Protein AF-A0A2M8D1V4-F1 (afdb_monomer_lite)

Radius of gyration: 16.86 Å; chains: 1; bounding box: 41×35×46 Å

Secondary structure (DSSP, 8-state):
---SHHHHHHHHHHHHHHHHHHHHS-HHHHHHHHHHHHHHHHHHHHHHHHHTTSS--HHHHHHHHHHHHHHHHHHHHHS-TTS-HHHHHHHHHHHHHHHHHHHHHHTT-HHHHHHHHHHHHHHHHHHHHHH--S---

Structure (mmCIF, N/CA/C/O backbone):
data_AF-A0A2M8D1V4-F1
#
_entry.id   AF-A0A2M8D1V4-F1
#
loop_
_atom_site.group_PDB
_atom_site.id
_atom_site.type_symbol
_atom_site.label_atom_id
_atom_site.label_alt_id
_atom_site.l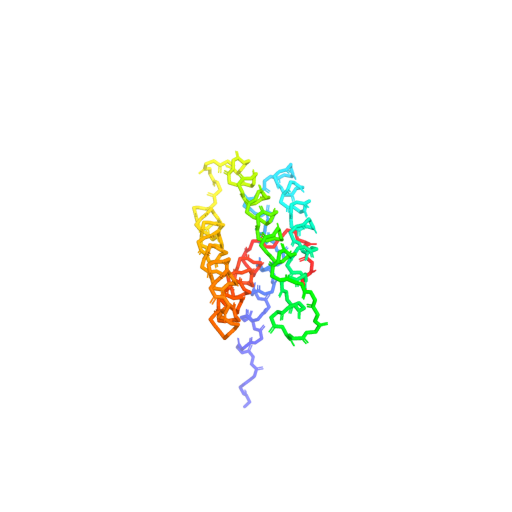abel_comp_id
_atom_site.label_asym_id
_atom_site.label_entity_id
_atom_site.label_seq_id
_atom_site.pdbx_PDB_ins_code
_atom_site.Cartn_x
_atom_site.Cartn_y
_atom_site.Cartn_z
_atom_site.occupancy
_atom_site.B_iso_or_equiv
_atom_site.auth_seq_id
_atom_site.auth_comp_id
_atom_site.auth_asym_id
_atom_site.auth_atom_id
_atom_site.pdbx_PDB_model_num
ATOM 1 N N . MET A 1 1 ? -23.985 -26.198 -29.174 1.00 36.22 1 MET A N 1
ATOM 2 C CA . MET A 1 1 ? -22.751 -26.366 -28.372 1.00 36.22 1 MET A CA 1
ATOM 3 C C . MET A 1 1 ? -21.841 -25.161 -28.605 1.00 36.22 1 MET A C 1
ATOM 5 O O . MET A 1 1 ? -21.180 -25.113 -29.630 1.00 36.22 1 MET A O 1
ATOM 9 N N . SER A 1 2 ? -21.846 -24.164 -27.714 1.00 43.44 2 SER A N 1
ATOM 10 C CA . SER A 1 2 ? -21.006 -22.956 -27.824 1.00 43.44 2 SER A CA 1
ATOM 11 C C . SER A 1 2 ? -20.117 -22.849 -26.585 1.00 43.44 2 SER A C 1
ATOM 13 O O . SER A 1 2 ? -20.486 -22.237 -25.590 1.00 43.44 2 SER A O 1
ATOM 15 N N . VAL A 1 3 ? -18.977 -23.545 -26.610 1.00 45.75 3 VAL A N 1
ATOM 16 C CA . VAL A 1 3 ? -17.980 -23.552 -25.524 1.00 45.75 3 VAL A CA 1
ATOM 17 C C . VAL A 1 3 ? -16.585 -23.598 -26.148 1.00 45.75 3 VAL A C 1
ATOM 19 O O . VAL A 1 3 ? -15.892 -24.601 -26.043 1.00 45.75 3 VAL A O 1
ATOM 22 N N . LYS A 1 4 ? -16.180 -22.566 -26.899 1.00 45.19 4 LYS A N 1
ATOM 23 C CA . LYS A 1 4 ? -14.783 -22.466 -27.385 1.00 45.19 4 LYS A CA 1
ATOM 24 C C . LYS A 1 4 ? -14.185 -21.057 -27.333 1.00 45.19 4 LYS A C 1
ATOM 26 O O . LYS A 1 4 ? -12.970 -20.934 -27.233 1.00 45.19 4 LYS A O 1
ATOM 31 N N . THR A 1 5 ? -14.994 -19.998 -27.293 1.00 48.03 5 THR A N 1
ATOM 32 C CA . THR A 1 5 ? -14.475 -18.618 -27.350 1.00 48.03 5 THR A CA 1
ATOM 33 C C . THR A 1 5 ? -13.947 -18.100 -26.005 1.00 48.03 5 THR A C 1
ATOM 35 O O . THR A 1 5 ? -12.964 -17.366 -25.975 1.00 48.03 5 THR A O 1
ATOM 38 N N . VAL A 1 6 ? -14.521 -18.542 -24.878 1.00 46.25 6 VAL A N 1
ATOM 39 C CA . VAL A 1 6 ? -14.075 -18.135 -23.525 1.00 46.25 6 VAL A CA 1
ATOM 40 C C . VAL A 1 6 ? -12.689 -18.707 -23.187 1.00 46.25 6 VAL A C 1
ATOM 42 O O . VAL A 1 6 ? -11.901 -18.079 -22.481 1.00 46.25 6 VAL A O 1
ATOM 45 N N . SER A 1 7 ? -12.350 -19.869 -23.754 1.00 49.88 7 SER A N 1
ATOM 46 C CA . SER A 1 7 ? -11.088 -20.561 -23.474 1.00 49.88 7 SER A CA 1
ATOM 47 C C . SER A 1 7 ? -9.872 -19.866 -24.090 1.00 49.88 7 SER A C 1
ATOM 49 O O . SER A 1 7 ? -8.800 -19.895 -23.492 1.00 49.88 7 SER A O 1
ATOM 51 N N . LEU A 1 8 ? -10.024 -19.215 -25.251 1.00 42.06 8 LEU A N 1
ATOM 52 C CA . LEU A 1 8 ? -8.900 -18.568 -25.932 1.00 42.06 8 LEU A CA 1
ATOM 53 C C . LEU A 1 8 ? -8.507 -17.248 -25.255 1.00 42.06 8 LEU A C 1
ATOM 55 O O . LEU A 1 8 ? -7.320 -17.007 -25.079 1.00 42.06 8 LEU A O 1
ATOM 59 N N . PHE A 1 9 ? -9.489 -16.452 -24.807 1.00 48.59 9 PHE A N 1
ATOM 60 C CA . PHE A 1 9 ? -9.255 -15.216 -24.045 1.00 48.59 9 PHE A CA 1
ATOM 61 C C . PHE A 1 9 ? -8.573 -15.515 -22.703 1.00 48.59 9 PHE A C 1
ATOM 63 O O . PHE A 1 9 ? -7.583 -14.888 -22.355 1.00 48.59 9 PHE A O 1
ATOM 70 N N . LEU A 1 10 ? -9.027 -16.524 -21.955 1.00 42.72 10 LEU A N 1
ATOM 71 C CA . LEU A 1 10 ? -8.377 -16.877 -20.688 1.00 42.72 10 LEU A CA 1
ATOM 72 C C . LEU A 1 10 ? -6.932 -17.362 -20.885 1.00 42.72 10 LEU A C 1
ATOM 74 O O . LEU A 1 10 ? -6.074 -17.015 -20.077 1.00 42.72 10 LEU A O 1
ATOM 78 N N . LEU A 1 11 ? -6.644 -18.095 -21.969 1.00 43.47 11 LEU A N 1
ATOM 79 C CA . LEU A 1 11 ? -5.297 -18.581 -22.288 1.00 43.47 11 LEU A CA 1
ATOM 80 C C . LEU A 1 11 ? -4.338 -17.457 -22.708 1.00 43.47 11 LEU A C 1
ATOM 82 O O . LEU A 1 11 ? -3.236 -17.389 -22.167 1.00 43.47 11 LEU A O 1
ATOM 86 N N . T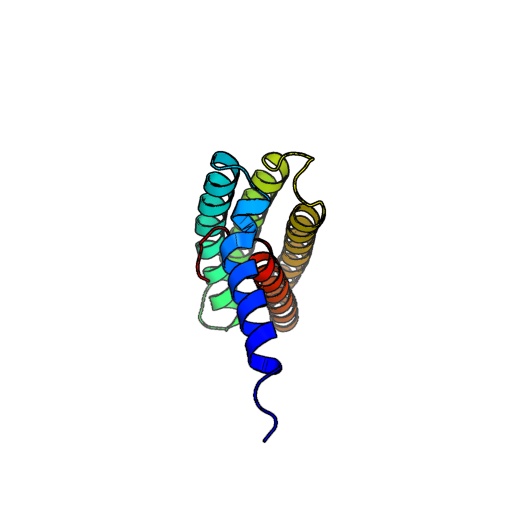HR A 1 12 ? -4.730 -16.538 -23.598 1.00 46.91 12 THR A N 1
ATOM 87 C CA . THR A 1 12 ? -3.874 -15.381 -23.932 1.00 46.91 12 THR A CA 1
ATOM 88 C C . THR A 1 12 ? -3.665 -14.463 -22.732 1.00 46.91 12 THR A C 1
ATOM 90 O O . THR A 1 12 ? -2.547 -14.002 -22.513 1.00 46.91 12 THR A O 1
ATOM 93 N N . PHE A 1 13 ? -4.682 -14.249 -21.893 1.00 46.88 13 PHE A N 1
ATOM 94 C CA . PHE A 1 13 ? -4.550 -13.407 -20.700 1.00 46.88 13 PHE A CA 1
ATOM 95 C C . PHE A 1 13 ? -3.663 -14.041 -19.615 1.00 46.88 13 PHE A C 1
ATOM 97 O O . PHE A 1 13 ? -2.873 -13.331 -18.990 1.00 46.88 13 PHE A O 1
ATOM 104 N N . PHE A 1 14 ? -3.708 -15.367 -19.429 1.00 44.22 14 PHE A N 1
ATOM 105 C CA . PHE A 1 14 ? -2.791 -16.070 -18.520 1.00 44.22 14 PHE A CA 1
ATOM 106 C C . PHE A 1 14 ? -1.329 -15.969 -18.980 1.00 44.22 14 PHE A C 1
ATOM 108 O O . PHE A 1 14 ? -0.433 -15.733 -18.167 1.00 44.22 14 PHE A O 1
ATOM 115 N N . VAL A 1 15 ? -1.081 -16.095 -20.289 1.00 43.75 15 VAL A N 1
ATOM 116 C CA . VAL A 1 15 ? 0.273 -16.001 -20.861 1.00 43.75 15 VAL A CA 1
ATOM 117 C C . VAL A 1 15 ? 0.833 -14.576 -20.734 1.00 43.75 15 VAL A C 1
ATOM 119 O O . VAL A 1 15 ? 2.006 -14.406 -20.393 1.00 43.75 15 VAL A O 1
ATOM 122 N N . VAL A 1 16 ? -0.005 -13.544 -20.901 1.00 45.31 16 VAL A N 1
ATOM 123 C CA . VAL A 1 16 ? 0.391 -12.134 -20.716 1.00 45.31 16 VAL A CA 1
ATOM 124 C C . VAL A 1 16 ? 0.694 -11.814 -19.244 1.00 45.31 16 VAL A C 1
ATOM 126 O O . VAL A 1 16 ? 1.677 -11.128 -18.969 1.00 45.31 16 VAL A O 1
ATOM 129 N N . GLY A 1 17 ? -0.059 -12.363 -18.284 1.00 40.53 17 GLY A N 1
ATOM 130 C CA . GLY A 1 17 ? 0.206 -12.174 -16.848 1.00 40.53 17 GLY A CA 1
ATOM 131 C C . GLY A 1 17 ? 1.494 -12.850 -16.347 1.00 40.53 17 GLY A C 1
ATOM 132 O O . GLY A 1 17 ? 2.156 -12.339 -15.442 1.00 40.53 17 GLY A O 1
ATOM 133 N N . CYS A 1 18 ? 1.901 -13.971 -16.955 1.00 44.84 18 CYS A N 1
ATOM 134 C CA . CYS A 1 18 ? 3.159 -14.660 -16.627 1.00 44.84 18 CYS A CA 1
ATOM 135 C C . CYS A 1 18 ? 4.407 -13.993 -17.235 1.00 44.84 18 CYS A C 1
ATOM 137 O O . CYS A 1 18 ? 5.499 -14.109 -16.673 1.00 44.84 18 CYS A O 1
ATOM 139 N N . LEU A 1 19 ? 4.261 -13.294 -18.365 1.00 48.53 19 LEU A N 1
ATOM 140 C CA . LEU A 1 19 ? 5.352 -12.586 -19.047 1.00 48.53 19 LEU A CA 1
ATOM 141 C C . LEU A 1 19 ? 5.413 -11.088 -18.707 1.00 48.53 19 LEU A C 1
ATOM 143 O O . LEU A 1 19 ? 6.464 -10.480 -18.906 1.00 48.53 19 LEU A O 1
ATOM 147 N N . GLY A 1 20 ? 4.338 -10.518 -18.150 1.00 55.00 20 GLY A N 1
ATOM 148 C CA . GLY A 1 20 ? 4.127 -9.083 -17.945 1.00 55.00 20 GLY A CA 1
ATOM 149 C C . GLY A 1 20 ? 5.347 -8.345 -17.404 1.00 55.00 20 GLY A C 1
ATOM 150 O O . GLY A 1 20 ? 5.964 -7.572 -18.129 1.00 55.00 20 GLY A O 1
ATOM 151 N N . GLY A 1 21 ? 5.788 -8.637 -16.178 1.00 59.03 21 GLY A N 1
ATOM 152 C CA . GLY A 1 21 ? 6.928 -7.933 -15.578 1.00 59.03 21 GLY A CA 1
ATOM 153 C C . GLY A 1 21 ? 8.270 -8.134 -16.302 1.00 59.03 21 GLY A C 1
ATOM 154 O O . GLY A 1 21 ? 9.167 -7.309 -16.157 1.00 59.03 21 GLY A O 1
ATOM 155 N N . ARG A 1 22 ? 8.436 -9.201 -17.102 1.00 58.69 22 ARG A N 1
ATOM 156 C CA . ARG A 1 22 ? 9.670 -9.447 -17.876 1.00 58.69 22 ARG A CA 1
ATOM 157 C C . ARG A 1 22 ? 9.791 -8.564 -19.116 1.00 58.69 22 ARG A C 1
ATOM 159 O O . ARG A 1 22 ? 10.910 -8.381 -19.580 1.00 58.69 22 ARG A O 1
ATOM 166 N N . MET A 1 23 ? 8.673 -8.063 -19.641 1.00 63.34 23 MET A N 1
ATOM 167 C CA . MET A 1 23 ? 8.654 -7.196 -20.824 1.00 63.34 23 MET A CA 1
ATOM 168 C C . MET A 1 23 ? 8.927 -5.730 -20.480 1.00 63.34 23 MET A C 1
ATOM 170 O O . MET A 1 23 ? 9.452 -5.004 -21.315 1.00 63.34 23 MET A O 1
ATOM 174 N N . TYR A 1 24 ? 8.577 -5.302 -19.263 1.00 70.12 24 TYR A N 1
ATOM 175 C CA . TYR A 1 24 ? 8.680 -3.897 -18.856 1.00 70.12 24 TYR A CA 1
ATOM 176 C C . TYR A 1 24 ? 9.974 -3.560 -18.117 1.00 70.12 24 TYR A C 1
ATOM 178 O O . TYR A 1 24 ? 10.381 -2.407 -18.128 1.00 70.12 24 TYR A O 1
ATOM 186 N N . PHE A 1 25 ? 10.618 -4.540 -17.479 1.00 78.12 25 PHE A N 1
ATOM 187 C CA . PHE A 1 25 ? 11.734 -4.287 -16.570 1.00 78.12 25 PHE A CA 1
ATOM 188 C C . PHE A 1 25 ? 12.952 -5.154 -16.906 1.00 78.12 25 PHE A C 1
ATOM 190 O O . PHE A 1 25 ? 12.849 -6.372 -17.115 1.00 78.12 25 PHE A O 1
ATOM 197 N N . ASP A 1 26 ? 14.135 -4.540 -16.889 1.00 81.00 26 ASP A N 1
ATOM 198 C CA . ASP A 1 26 ? 15.404 -5.260 -17.000 1.00 81.00 26 ASP A CA 1
ATOM 199 C C . ASP A 1 26 ? 15.626 -6.229 -15.815 1.00 81.00 26 ASP A C 1
ATOM 201 O O . ASP A 1 26 ? 14.826 -6.333 -14.882 1.00 81.00 26 ASP A O 1
ATOM 205 N N . LYS A 1 27 ? 16.669 -7.067 -15.884 1.00 80.75 27 LYS A N 1
ATOM 206 C CA . LYS A 1 27 ? 16.935 -8.061 -14.824 1.00 80.75 27 LYS A CA 1
ATOM 207 C C . LYS A 1 27 ? 17.205 -7.405 -13.450 1.00 80.75 27 LYS A C 1
ATOM 209 O O . LYS A 1 27 ? 16.581 -7.873 -12.496 1.00 80.75 27 LYS A O 1
ATOM 214 N N . PRO A 1 28 ? 18.065 -6.370 -13.329 1.00 85.06 28 PRO A N 1
ATOM 215 C CA . PRO A 1 28 ? 18.287 -5.666 -12.061 1.00 85.06 28 PRO A CA 1
ATOM 216 C C . PRO A 1 28 ? 17.006 -5.084 -11.455 1.00 85.06 28 PRO A C 1
ATOM 218 O O . PRO A 1 28 ? 16.671 -5.391 -10.315 1.00 85.06 28 PRO A O 1
ATOM 221 N N . THR A 1 29 ? 16.224 -4.348 -12.244 1.00 83.56 29 THR A N 1
ATOM 222 C CA . THR A 1 29 ? 14.983 -3.706 -11.793 1.00 83.56 29 THR A CA 1
ATOM 223 C C . THR A 1 29 ? 13.968 -4.738 -11.306 1.00 83.56 29 THR A C 1
ATOM 225 O O . THR A 1 29 ? 13.317 -4.551 -10.281 1.00 83.56 29 THR A O 1
ATOM 228 N N . ARG A 1 30 ? 13.850 -5.887 -11.988 1.00 83.38 30 ARG A N 1
ATOM 229 C CA . ARG A 1 30 ? 12.983 -6.986 -11.523 1.00 83.38 30 ARG A CA 1
ATOM 230 C C . ARG A 1 30 ? 13.414 -7.559 -10.181 1.00 83.38 30 ARG A C 1
ATOM 232 O O . ARG A 1 30 ? 12.552 -7.967 -9.404 1.00 83.38 30 ARG A O 1
ATOM 239 N N . TYR A 1 31 ? 14.720 -7.647 -9.939 1.00 84.31 31 TYR A N 1
ATOM 240 C CA . TYR A 1 31 ? 15.255 -8.126 -8.671 1.00 84.31 31 TYR A CA 1
ATOM 241 C C . TYR A 1 31 ? 14.920 -7.152 -7.536 1.00 84.31 31 TYR A C 1
ATOM 243 O O . TYR A 1 31 ? 14.367 -7.585 -6.525 1.00 84.31 31 TYR A O 1
ATOM 251 N N . ASP A 1 32 ? 15.136 -5.854 -7.752 1.00 88.44 32 ASP A N 1
ATOM 252 C CA . ASP A 1 32 ? 14.788 -4.798 -6.796 1.00 88.44 32 ASP A CA 1
ATOM 253 C C . ASP A 1 32 ? 13.284 -4.796 -6.479 1.00 88.44 32 ASP A C 1
ATOM 255 O O . ASP A 1 32 ? 12.900 -4.866 -5.310 1.00 88.44 32 ASP A O 1
ATOM 259 N N . ILE A 1 33 ? 12.420 -4.850 -7.506 1.00 87.31 33 ILE A N 1
ATOM 260 C CA . ILE A 1 33 ? 10.963 -4.974 -7.321 1.00 87.31 33 ILE A CA 1
ATOM 261 C C . ILE A 1 33 ? 10.631 -6.216 -6.491 1.00 87.31 33 ILE A C 1
ATOM 263 O O . ILE A 1 33 ? 9.854 -6.135 -5.541 1.00 87.31 33 ILE A O 1
ATOM 267 N N . LYS A 1 34 ? 11.213 -7.376 -6.817 1.00 86.31 34 LYS A N 1
ATOM 268 C CA . LYS A 1 34 ? 10.939 -8.621 -6.089 1.00 86.31 34 LYS A CA 1
ATOM 269 C C . LYS A 1 34 ? 11.310 -8.502 -4.608 1.00 86.31 34 LYS A C 1
ATOM 271 O O . LYS A 1 34 ? 10.528 -8.936 -3.763 1.00 86.31 34 LYS A O 1
ATOM 276 N N . LEU A 1 35 ? 12.474 -7.936 -4.290 1.00 89.38 35 LEU A N 1
ATOM 277 C CA . LEU A 1 35 ? 12.914 -7.754 -2.907 1.00 89.38 35 LEU A CA 1
ATOM 278 C C . LEU A 1 35 ? 12.009 -6.787 -2.140 1.00 89.38 35 LEU A C 1
ATOM 280 O O . LEU A 1 35 ? 11.572 -7.119 -1.038 1.00 89.38 35 LEU A O 1
ATOM 284 N N . SER A 1 36 ? 11.675 -5.637 -2.725 1.00 91.44 36 SER A N 1
ATOM 285 C CA . SER A 1 36 ? 10.770 -4.674 -2.092 1.00 91.44 36 SER A CA 1
ATOM 286 C C . SER A 1 36 ? 9.377 -5.256 -1.872 1.00 91.44 36 SER A C 1
ATOM 288 O O . SER A 1 36 ? 8.826 -5.115 -0.784 1.00 91.44 36 SER A O 1
ATOM 290 N N . MET A 1 37 ? 8.835 -6.017 -2.830 1.00 89.31 37 MET A N 1
ATOM 291 C CA . MET A 1 37 ? 7.551 -6.709 -2.654 1.00 89.31 37 MET A CA 1
ATOM 292 C C . MET A 1 37 ? 7.566 -7.709 -1.494 1.00 89.31 37 MET A C 1
ATOM 294 O O . MET A 1 37 ? 6.590 -7.797 -0.750 1.00 89.31 37 MET A O 1
ATOM 298 N N . LEU A 1 38 ? 8.663 -8.450 -1.300 1.00 88.25 38 LEU A N 1
ATOM 299 C CA . LEU A 1 38 ? 8.793 -9.373 -0.166 1.00 88.25 38 LEU A CA 1
ATOM 300 C C . LEU A 1 38 ? 8.791 -8.633 1.177 1.00 88.25 38 LEU A C 1
ATOM 302 O O . LEU A 1 38 ? 8.136 -9.080 2.118 1.00 88.25 38 LEU A O 1
ATOM 306 N N . LYS A 1 39 ? 9.477 -7.489 1.261 1.00 92.06 39 LYS A N 1
ATOM 307 C CA . LYS A 1 39 ? 9.481 -6.657 2.471 1.00 92.06 39 LYS A CA 1
ATOM 308 C C . LYS A 1 39 ? 8.109 -6.041 2.740 1.00 92.06 39 LYS A C 1
ATOM 310 O O . LYS A 1 39 ? 7.617 -6.120 3.863 1.00 92.06 39 LYS A O 1
ATOM 315 N N . MET A 1 40 ? 7.456 -5.500 1.709 1.00 93.62 40 MET A N 1
ATOM 316 C CA . MET A 1 40 ? 6.101 -4.953 1.820 1.00 93.62 40 MET A CA 1
ATOM 317 C C . MET A 1 40 ? 5.087 -6.011 2.263 1.00 93.62 40 MET A C 1
ATOM 319 O O . MET A 1 40 ? 4.209 -5.700 3.063 1.00 93.62 40 MET A O 1
ATOM 323 N N . LYS A 1 41 ? 5.210 -7.263 1.793 1.00 91.19 41 LYS A N 1
ATOM 324 C CA . LYS A 1 41 ? 4.281 -8.352 2.135 1.00 91.19 41 LYS A CA 1
ATOM 325 C C . LYS A 1 41 ? 4.156 -8.558 3.646 1.00 91.19 41 LYS A C 1
ATOM 327 O O . LYS A 1 41 ? 3.039 -8.645 4.147 1.00 91.19 41 LYS A O 1
ATOM 332 N N . LYS A 1 42 ? 5.279 -8.564 4.372 1.00 91.25 42 LYS A N 1
ATOM 333 C CA . LYS A 1 42 ? 5.285 -8.703 5.838 1.00 91.25 42 LYS A CA 1
ATOM 334 C C . LYS A 1 42 ? 4.441 -7.614 6.514 1.00 91.25 42 LYS A C 1
ATOM 336 O O . LYS A 1 42 ? 3.643 -7.900 7.399 1.00 91.25 42 LYS A O 1
ATOM 341 N N . HIS A 1 43 ? 4.604 -6.366 6.086 1.00 96.31 43 HIS A N 1
ATOM 342 C CA . HIS A 1 43 ? 3.873 -5.226 6.643 1.00 96.31 43 HIS A CA 1
ATOM 343 C C . HIS A 1 43 ? 2.403 -5.217 6.215 1.00 96.31 43 HIS A C 1
ATOM 345 O O . HIS A 1 43 ? 1.519 -4.946 7.023 1.00 96.31 43 HIS A O 1
ATOM 351 N N . TYR A 1 44 ? 2.120 -5.611 4.976 1.00 95.56 44 TYR A N 1
ATOM 352 C CA . TYR A 1 44 ? 0.758 -5.789 4.486 1.00 95.56 44 TYR A CA 1
ATOM 353 C C . TYR A 1 44 ? -0.020 -6.820 5.317 1.00 95.56 44 TYR A C 1
ATOM 355 O O . TYR A 1 44 ? -1.190 -6.606 5.630 1.00 95.56 44 TYR A O 1
ATOM 363 N N . GLU A 1 45 ? 0.622 -7.924 5.708 1.00 94.88 45 GLU A N 1
ATOM 364 C CA . GLU A 1 45 ? 0.015 -8.952 6.558 1.00 94.88 45 GLU A CA 1
ATOM 365 C C . GLU A 1 45 ? -0.352 -8.411 7.946 1.00 94.88 45 GLU A C 1
ATOM 367 O O . GLU A 1 45 ? -1.439 -8.717 8.432 1.00 94.88 45 GLU A O 1
ATOM 372 N N . ILE A 1 46 ? 0.477 -7.549 8.548 1.00 95.25 46 ILE A N 1
ATOM 373 C CA . ILE A 1 46 ? 0.168 -6.886 9.830 1.00 95.25 46 ILE A CA 1
ATOM 374 C C . ILE A 1 46 ? -1.095 -6.028 9.701 1.00 95.25 46 ILE A C 1
ATOM 376 O O . ILE A 1 46 ? -2.039 -6.197 10.477 1.00 95.25 46 ILE A O 1
ATOM 380 N N . ILE A 1 47 ? -1.152 -5.168 8.678 1.00 96.69 47 ILE A N 1
ATOM 381 C CA . ILE A 1 47 ? -2.328 -4.330 8.403 1.00 96.69 47 ILE A CA 1
ATOM 382 C C . ILE A 1 47 ? -3.563 -5.218 8.185 1.00 96.69 47 ILE A C 1
ATOM 384 O O . ILE A 1 47 ? -4.635 -4.956 8.730 1.00 96.69 47 ILE A O 1
ATOM 388 N N . GLN A 1 48 ? -3.412 -6.317 7.440 1.00 96.12 48 GLN A N 1
ATOM 389 C CA . GLN A 1 48 ? -4.499 -7.251 7.166 1.00 96.12 48 GLN A CA 1
ATOM 390 C C . GLN A 1 48 ? -5.056 -7.905 8.439 1.00 96.12 48 GLN A C 1
ATOM 392 O O . GLN A 1 48 ? -6.275 -8.053 8.549 1.00 96.12 48 GLN A O 1
ATOM 397 N N . GLN A 1 49 ? -4.201 -8.341 9.371 1.00 95.56 49 GLN A N 1
ATOM 398 C CA . GLN A 1 49 ? -4.659 -8.954 10.623 1.00 95.56 49 GLN A CA 1
ATOM 399 C C . GLN A 1 49 ? -5.465 -7.956 11.456 1.00 95.56 49 GLN A C 1
ATOM 401 O O . GLN A 1 49 ? -6.558 -8.299 11.915 1.00 95.56 49 GLN A O 1
ATOM 406 N N . TRP A 1 50 ? -4.987 -6.714 11.561 1.00 95.38 50 TRP A N 1
ATOM 407 C CA . TRP A 1 50 ? -5.678 -5.661 12.302 1.00 95.38 50 TRP A CA 1
ATOM 408 C C . TRP A 1 50 ? -7.037 -5.319 11.681 1.00 95.38 50 TRP A C 1
ATOM 410 O O . TRP A 1 50 ? -8.057 -5.359 12.367 1.00 95.38 50 TRP A O 1
ATOM 420 N N . VAL A 1 51 ? -7.097 -5.120 10.358 1.00 94.38 51 VAL A N 1
ATOM 421 C CA . VAL A 1 51 ? -8.353 -4.838 9.634 1.00 94.38 51 VAL A CA 1
ATOM 422 C C . VAL A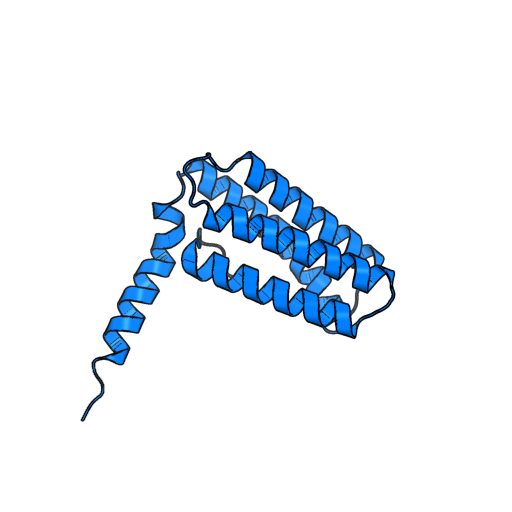 1 51 ? -9.368 -5.986 9.751 1.00 94.38 51 VAL A C 1
ATOM 424 O O . VAL A 1 51 ? -10.579 -5.760 9.720 1.00 94.38 51 VAL A O 1
ATOM 427 N N . LYS A 1 52 ? -8.898 -7.231 9.889 1.00 93.81 52 LYS A N 1
ATOM 428 C CA . LYS A 1 52 ? -9.747 -8.415 10.108 1.00 93.81 52 LYS A CA 1
ATOM 429 C C . LYS A 1 52 ? -10.152 -8.615 11.575 1.00 93.81 52 LYS A C 1
ATOM 431 O O . LYS A 1 52 ? -10.837 -9.595 11.858 1.00 93.81 52 LYS A O 1
ATOM 436 N N . GLY A 1 53 ? -9.723 -7.747 12.493 1.00 92.06 53 GLY A N 1
ATOM 437 C CA . GLY A 1 53 ? -9.970 -7.892 13.930 1.00 92.06 53 GLY A CA 1
ATOM 438 C C . GLY A 1 53 ? -9.251 -9.090 14.560 1.00 92.06 53 GLY A C 1
ATOM 439 O O . GLY A 1 53 ? -9.687 -9.591 15.590 1.00 92.06 53 GLY A O 1
ATOM 440 N N . LYS A 1 54 ? -8.176 -9.584 13.933 1.00 91.56 54 LYS A N 1
ATOM 441 C CA . LYS A 1 54 ? -7.426 -10.776 14.367 1.00 91.56 54 LYS A CA 1
ATOM 442 C C . LYS A 1 54 ? -6.225 -10.458 15.267 1.00 91.56 54 LYS A C 1
ATOM 444 O O . LYS A 1 54 ? -5.475 -11.367 15.612 1.00 91.56 54 LYS A O 1
ATOM 449 N N . GLY A 1 55 ? -6.043 -9.192 15.641 1.00 87.81 55 GLY A N 1
ATOM 450 C CA . GLY A 1 55 ? -4.969 -8.718 16.518 1.00 87.81 55 GLY A CA 1
ATOM 451 C C . GLY A 1 55 ? -4.106 -7.623 15.885 1.00 87.81 55 GLY A C 1
ATOM 452 O O . GLY A 1 55 ? -4.311 -7.247 14.733 1.00 87.81 55 GLY A O 1
ATOM 453 N N . GLY A 1 56 ? -3.137 -7.124 16.656 1.00 90.12 56 GLY A N 1
ATOM 454 C CA . GLY A 1 56 ? -2.292 -5.977 16.305 1.00 90.12 56 GLY A CA 1
ATOM 455 C C . GLY A 1 56 ? -2.727 -4.688 17.007 1.00 90.12 56 GLY A C 1
ATOM 456 O O . GLY A 1 56 ? -3.810 -4.626 17.588 1.00 90.12 56 GLY A O 1
ATOM 457 N N . THR A 1 57 ? -1.880 -3.662 16.952 1.00 94.19 57 THR A N 1
ATOM 458 C CA . THR A 1 57 ? -2.161 -2.339 17.527 1.00 94.19 57 THR A CA 1
ATOM 459 C C . THR A 1 57 ? -2.182 -1.272 16.429 1.00 94.19 57 THR A C 1
ATOM 461 O O . THR A 1 57 ? -1.566 -1.483 15.378 1.00 94.19 57 THR A O 1
ATOM 464 N N . PRO A 1 58 ? -2.870 -0.134 16.636 1.00 94.88 58 PRO A N 1
ATOM 465 C CA . PRO A 1 58 ? -2.810 1.000 15.716 1.00 94.88 58 PRO A CA 1
ATOM 466 C C . PRO A 1 58 ? -1.371 1.421 15.379 1.00 94.88 58 PRO A C 1
ATOM 468 O O . PRO A 1 58 ? -1.071 1.667 14.217 1.00 94.88 58 PRO A O 1
ATOM 471 N N . GLU A 1 59 ? -0.459 1.405 16.353 1.00 96.56 59 GLU A N 1
ATOM 472 C CA . GLU A 1 59 ? 0.953 1.780 16.180 1.00 96.56 59 GLU A CA 1
ATOM 473 C C . GLU A 1 59 ? 1.701 0.802 15.264 1.00 96.56 59 GLU A C 1
ATOM 475 O O . GLU A 1 59 ? 2.488 1.206 14.412 1.00 96.56 59 GLU A O 1
ATOM 480 N N . ALA A 1 60 ? 1.426 -0.500 15.389 1.00 96.38 60 ALA A N 1
ATOM 481 C CA . ALA A 1 60 ? 2.005 -1.502 14.496 1.00 96.38 60 ALA A CA 1
ATOM 482 C C . ALA A 1 60 ? 1.489 -1.352 13.053 1.00 96.38 60 ALA A C 1
ATOM 484 O O . ALA A 1 60 ? 2.201 -1.666 12.092 1.00 96.38 60 ALA A O 1
ATOM 485 N N . VAL A 1 61 ? 0.248 -0.880 12.890 1.00 96.69 61 VAL A N 1
ATOM 486 C CA . VAL A 1 61 ? -0.345 -0.588 11.581 1.00 96.69 61 VAL A CA 1
ATOM 487 C C . VAL A 1 61 ? 0.275 0.663 10.972 1.00 96.69 61 VAL A C 1
ATOM 489 O O . VAL A 1 61 ? 0.673 0.602 9.810 1.00 96.69 61 VAL A O 1
ATOM 492 N N . THR A 1 62 ? 0.415 1.755 11.728 1.00 97.25 62 THR A N 1
ATOM 493 C CA . THR A 1 62 ? 1.051 2.984 11.228 1.00 97.25 62 THR A CA 1
ATOM 494 C C . THR A 1 62 ? 2.519 2.747 10.869 1.00 97.25 62 THR A C 1
ATOM 496 O O . THR A 1 62 ? 2.923 3.091 9.761 1.00 97.25 62 THR A O 1
ATOM 499 N N . GLU A 1 63 ? 3.293 2.033 11.701 1.00 97.81 63 GLU A N 1
ATOM 500 C CA . GLU A 1 63 ? 4.666 1.642 11.339 1.00 97.81 63 GLU A CA 1
ATOM 501 C C . GLU A 1 63 ? 4.680 0.807 10.048 1.00 97.81 63 GLU A C 1
ATOM 503 O O . GLU A 1 63 ? 5.495 1.031 9.150 1.00 97.81 63 GLU A O 1
ATOM 508 N N . SER A 1 64 ? 3.757 -0.150 9.917 1.00 97.88 64 SER A N 1
ATOM 509 C CA . SER A 1 64 ? 3.665 -0.989 8.720 1.00 97.88 64 SER A CA 1
ATOM 510 C C . SER A 1 64 ? 3.326 -0.187 7.465 1.00 97.88 64 SER A C 1
ATOM 512 O O . SER A 1 64 ? 3.896 -0.461 6.409 1.00 97.88 64 SER A O 1
ATOM 514 N N . VAL A 1 65 ? 2.463 0.827 7.570 1.00 97.69 65 VAL A N 1
ATOM 515 C CA . VAL A 1 65 ? 2.193 1.771 6.478 1.00 97.69 65 VAL A CA 1
ATOM 516 C C . VAL A 1 65 ? 3.476 2.491 6.060 1.00 97.69 65 VAL A C 1
ATOM 518 O O . VAL A 1 65 ? 3.849 2.412 4.888 1.00 97.69 65 VAL A O 1
ATOM 521 N N . THR A 1 66 ? 4.204 3.094 7.004 1.00 97.81 66 THR A N 1
ATOM 522 C CA . THR A 1 66 ? 5.456 3.818 6.723 1.00 97.81 66 THR A CA 1
ATOM 523 C C . THR A 1 66 ? 6.496 2.929 6.035 1.00 97.81 66 THR A C 1
ATOM 525 O O . THR A 1 66 ? 7.193 3.356 5.111 1.00 97.81 66 THR A O 1
ATOM 528 N N . ARG A 1 67 ? 6.598 1.657 6.439 1.00 97.69 67 ARG A N 1
ATOM 529 C CA . ARG A 1 67 ? 7.526 0.692 5.828 1.00 97.69 67 ARG A CA 1
ATOM 530 C C . ARG A 1 67 ? 7.141 0.349 4.390 1.00 97.69 67 ARG A C 1
ATOM 532 O O . ARG A 1 67 ? 8.024 0.244 3.542 1.00 97.69 67 ARG A O 1
ATOM 539 N N . ILE A 1 68 ? 5.846 0.209 4.095 1.00 96.25 68 ILE A N 1
ATOM 540 C CA . ILE A 1 68 ? 5.373 -0.003 2.718 1.00 96.25 68 ILE A CA 1
ATOM 541 C C . ILE A 1 68 ? 5.631 1.244 1.868 1.00 96.25 68 ILE A C 1
ATOM 543 O O . ILE A 1 68 ? 6.103 1.115 0.740 1.00 96.25 68 ILE A O 1
ATOM 547 N N . GLN A 1 69 ? 5.385 2.441 2.406 1.00 96.75 69 GLN A N 1
ATOM 548 C CA . GLN A 1 69 ? 5.677 3.698 1.714 1.00 96.75 69 GLN A CA 1
ATOM 549 C C . GLN A 1 69 ? 7.168 3.836 1.394 1.00 96.75 69 GLN A C 1
ATOM 551 O O . GLN A 1 69 ? 7.504 4.090 0.243 1.00 96.75 69 GLN A O 1
ATOM 556 N N . THR A 1 70 ? 8.050 3.531 2.352 1.00 96.81 70 THR A N 1
ATOM 557 C CA . THR A 1 70 ? 9.512 3.561 2.160 1.00 96.81 70 THR A CA 1
ATOM 558 C C . THR A 1 70 ? 9.959 2.657 1.010 1.00 96.81 70 THR A C 1
ATOM 560 O O . THR A 1 70 ? 10.757 3.050 0.160 1.00 96.81 70 THR A O 1
ATOM 563 N N . GLU A 1 71 ? 9.441 1.428 0.955 1.00 94.88 71 GLU A N 1
ATOM 564 C CA . GLU A 1 71 ? 9.761 0.510 -0.140 1.00 94.88 71 GLU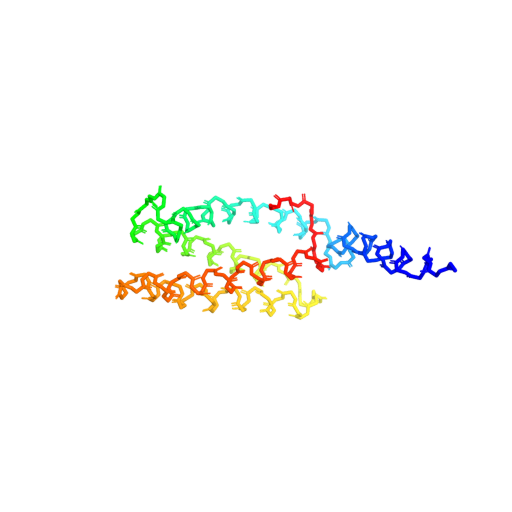 A CA 1
ATOM 565 C C . GLU A 1 71 ? 9.131 0.972 -1.467 1.00 94.88 71 GLU A C 1
ATOM 567 O O . GLU A 1 71 ? 9.689 0.718 -2.531 1.00 94.88 71 GLU A O 1
ATOM 572 N N . SER A 1 72 ? 7.997 1.677 -1.432 1.00 93.19 72 SER A N 1
ATOM 573 C CA . SER A 1 72 ? 7.361 2.247 -2.625 1.00 93.19 72 SER A CA 1
ATOM 574 C C . SER A 1 72 ? 8.178 3.409 -3.182 1.00 93.19 72 SER A C 1
ATOM 576 O O . SER A 1 72 ? 8.409 3.460 -4.389 1.00 93.19 72 SER A O 1
ATOM 578 N N . ASP A 1 73 ? 8.688 4.284 -2.315 1.00 94.38 73 ASP A N 1
ATOM 579 C CA . ASP A 1 73 ? 9.588 5.381 -2.679 1.00 94.38 73 ASP A CA 1
ATOM 580 C C . ASP A 1 73 ? 10.897 4.858 -3.260 1.00 94.38 73 ASP A C 1
ATOM 582 O O . ASP A 1 73 ? 11.370 5.344 -4.288 1.00 94.38 73 ASP A O 1
ATOM 586 N N . PHE A 1 74 ? 11.469 3.819 -2.645 1.00 93.00 74 PHE A N 1
ATOM 587 C CA . PHE A 1 74 ? 12.638 3.139 -3.195 1.00 93.00 74 PHE A CA 1
ATOM 588 C C . PHE A 1 74 ? 12.385 2.675 -4.635 1.00 93.00 74 PHE A C 1
ATOM 590 O O . PHE A 1 74 ? 13.211 2.931 -5.513 1.00 93.00 74 PHE A O 1
ATOM 597 N N . LEU A 1 75 ? 11.234 2.048 -4.904 1.00 89.62 75 LEU A N 1
ATOM 598 C CA . LEU A 1 75 ? 10.882 1.622 -6.256 1.00 89.62 75 LEU A CA 1
ATOM 599 C C . LEU A 1 75 ? 10.667 2.811 -7.192 1.00 89.62 75 LEU A C 1
ATOM 601 O O . LEU A 1 75 ? 11.254 2.820 -8.269 1.00 89.62 75 LEU A O 1
ATOM 605 N N . LEU A 1 76 ? 9.909 3.835 -6.795 1.00 88.81 76 LEU A N 1
ATOM 606 C CA . LEU A 1 76 ? 9.707 5.045 -7.602 1.00 88.81 76 LEU A CA 1
ATOM 607 C C . LEU A 1 76 ? 11.032 5.696 -8.026 1.00 88.81 76 LEU A C 1
ATOM 609 O O . LEU A 1 76 ? 11.156 6.116 -9.173 1.00 88.81 76 LEU A O 1
ATOM 613 N N . ASN A 1 77 ? 12.035 5.697 -7.146 1.00 87.38 77 ASN A N 1
ATOM 614 C CA . ASN A 1 77 ? 13.366 6.242 -7.427 1.00 87.38 77 ASN A CA 1
ATOM 615 C C . ASN A 1 77 ? 14.246 5.327 -8.295 1.00 87.38 77 ASN A C 1
ATOM 617 O O . ASN A 1 77 ? 15.174 5.799 -8.951 1.00 87.38 77 ASN A O 1
ATOM 621 N N . LYS A 1 78 ? 14.002 4.012 -8.280 1.00 82.38 78 LYS A N 1
ATOM 622 C CA . LYS A 1 78 ? 14.784 3.017 -9.033 1.00 82.38 78 LYS A CA 1
ATOM 623 C C . LYS A 1 78 ? 14.263 2.766 -10.439 1.00 82.38 78 LYS A C 1
ATOM 625 O O . LYS A 1 78 ? 15.030 2.350 -11.305 1.00 82.38 78 LYS A O 1
ATOM 630 N N . LEU A 1 79 ? 12.970 2.966 -10.664 1.00 74.94 79 LEU A N 1
ATOM 631 C CA . LEU A 1 79 ? 12.342 2.696 -11.948 1.00 74.94 79 LEU A CA 1
ATOM 632 C C . LEU A 1 79 ? 12.875 3.677 -13.007 1.00 74.94 79 LEU A C 1
ATOM 634 O O . LEU A 1 79 ? 12.680 4.882 -1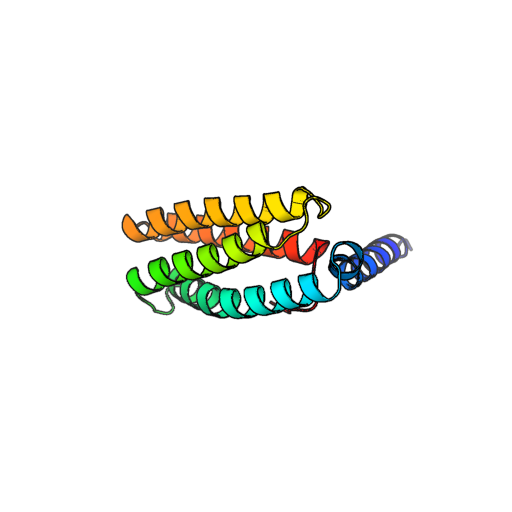2.853 1.00 74.94 79 LEU A O 1
ATOM 638 N N . PRO A 1 80 ? 13.498 3.209 -14.106 1.00 66.75 80 PRO A N 1
ATOM 639 C CA . PRO A 1 80 ? 13.840 4.088 -15.217 1.00 66.75 80 PRO A CA 1
ATOM 640 C C . PRO A 1 80 ? 12.615 4.850 -15.734 1.00 66.75 80 PRO A C 1
ATOM 642 O O . PRO A 1 80 ? 11.498 4.331 -15.741 1.00 66.75 80 PRO A O 1
ATOM 645 N N . SER A 1 81 ? 12.839 6.061 -16.248 1.00 60.19 81 SER A N 1
ATOM 646 C CA . SER A 1 81 ? 11.800 6.924 -16.835 1.00 60.19 81 SER A CA 1
ATOM 647 C C . SER A 1 81 ? 11.038 6.283 -18.003 1.00 60.19 81 SER A C 1
ATOM 649 O O . SER A 1 81 ? 9.949 6.728 -18.338 1.00 60.19 81 SER A O 1
ATOM 651 N N . ARG A 1 82 ? 11.596 5.226 -18.612 1.00 54.53 82 ARG A N 1
ATOM 652 C CA . ARG A 1 82 ? 10.970 4.432 -19.685 1.00 54.53 82 ARG A CA 1
ATOM 653 C C . ARG A 1 82 ? 10.067 3.296 -19.197 1.00 54.53 82 ARG A C 1
ATOM 655 O O . ARG A 1 82 ? 9.475 2.605 -20.024 1.00 54.53 82 ARG A O 1
ATOM 662 N N . ASN A 1 83 ? 9.977 3.066 -17.890 1.00 60.53 83 ASN A N 1
ATOM 663 C CA . ASN A 1 83 ? 9.006 2.122 -17.351 1.00 60.53 83 ASN A CA 1
ATOM 664 C C . ASN A 1 83 ? 7.592 2.643 -17.594 1.00 60.53 83 ASN A C 1
ATOM 666 O O . ASN A 1 83 ? 7.405 3.857 -17.639 1.00 60.53 83 ASN A O 1
ATOM 670 N N . PRO A 1 84 ? 6.593 1.758 -17.757 1.00 64.69 84 PRO A N 1
ATOM 671 C CA . PRO A 1 84 ? 5.253 2.203 -18.096 1.00 64.69 84 PRO A CA 1
ATOM 672 C C . PRO A 1 84 ? 4.790 3.186 -17.024 1.00 64.69 84 PRO A C 1
ATOM 674 O O . PRO A 1 84 ? 4.767 2.824 -15.849 1.00 64.69 84 PRO A O 1
ATOM 677 N N . GLU A 1 85 ? 4.441 4.408 -17.430 1.00 69.44 85 GLU A N 1
ATOM 678 C CA . GLU A 1 85 ? 3.942 5.484 -16.556 1.00 69.44 85 GLU A CA 1
ATOM 679 C C . GLU A 1 85 ? 2.877 4.952 -15.584 1.00 69.44 85 GLU A C 1
ATOM 681 O O . GLU A 1 85 ? 2.884 5.262 -14.397 1.00 69.44 85 GLU A O 1
ATOM 686 N N . ILE A 1 86 ? 2.072 4.002 -16.063 1.00 77.81 86 ILE A N 1
ATOM 687 C CA . ILE A 1 86 ? 1.048 3.269 -15.317 1.00 77.81 86 ILE A CA 1
ATOM 688 C C . ILE A 1 86 ? 1.605 2.507 -14.093 1.00 77.81 86 ILE A C 1
ATOM 690 O O . ILE A 1 86 ? 0.920 2.409 -13.083 1.00 77.81 86 ILE A O 1
ATOM 694 N N . TYR A 1 87 ? 2.819 1.942 -14.120 1.00 81.06 87 TYR A N 1
ATOM 695 C CA . TYR A 1 87 ? 3.389 1.271 -12.938 1.00 81.06 87 TYR A CA 1
ATOM 696 C C . TYR A 1 87 ? 3.758 2.279 -11.844 1.00 81.06 87 TYR A C 1
ATOM 698 O O . TYR A 1 87 ? 3.465 2.046 -10.673 1.00 81.06 87 TYR A O 1
ATOM 706 N N . GLN A 1 88 ? 4.354 3.414 -12.221 1.00 85.19 88 GLN A N 1
ATOM 707 C CA . GLN A 1 88 ? 4.658 4.491 -11.275 1.00 85.19 88 GLN A CA 1
ATOM 708 C C . GLN A 1 88 ? 3.373 5.122 -10.727 1.00 85.19 88 GLN A C 1
ATOM 710 O O . GLN A 1 88 ? 3.272 5.353 -9.526 1.00 85.19 88 GLN A O 1
ATOM 715 N N . GLU A 1 89 ? 2.370 5.330 -11.581 1.00 86.25 89 GLU A N 1
ATOM 716 C CA . GLU A 1 89 ? 1.032 5.776 -11.185 1.00 86.25 89 GLU A CA 1
ATOM 717 C C . GLU A 1 89 ? 0.421 4.823 -10.152 1.00 86.25 89 GLU A C 1
ATOM 719 O O . GLU A 1 89 ? -0.023 5.265 -9.101 1.00 86.25 89 GLU A O 1
ATOM 724 N N . LYS A 1 90 ? 0.489 3.501 -10.369 1.00 87.50 90 LYS A N 1
ATOM 725 C CA . LYS A 1 90 ? -0.030 2.514 -9.406 1.00 87.50 90 LYS A CA 1
ATOM 726 C C . LYS A 1 90 ? 0.717 2.522 -8.071 1.00 87.50 90 LYS A C 1
ATOM 728 O O . LYS A 1 90 ? 0.086 2.287 -7.043 1.00 87.50 90 LYS A O 1
ATOM 733 N N . LEU A 1 91 ? 2.025 2.790 -8.066 1.00 90.00 91 LEU A N 1
ATOM 734 C CA . LEU A 1 91 ? 2.784 2.982 -6.824 1.00 90.00 91 LEU A CA 1
ATOM 735 C C . LEU A 1 91 ? 2.345 4.257 -6.086 1.00 90.00 91 LEU A C 1
ATOM 737 O O . LEU A 1 91 ? 2.164 4.219 -4.873 1.00 90.00 91 LEU A O 1
ATOM 741 N N . ARG A 1 92 ? 2.090 5.355 -6.804 1.00 91.62 92 ARG A N 1
ATOM 742 C CA . ARG A 1 92 ? 1.569 6.599 -6.209 1.00 91.62 92 ARG A CA 1
ATOM 743 C C . ARG A 1 92 ? 0.134 6.440 -5.696 1.00 91.62 92 ARG A C 1
ATOM 745 O O . ARG A 1 92 ? -0.159 6.851 -4.578 1.00 91.62 92 ARG A O 1
ATOM 752 N N . ASP A 1 93 ? -0.739 5.769 -6.449 1.00 91.31 93 ASP A N 1
ATOM 753 C CA . ASP A 1 93 ? -2.101 5.410 -6.018 1.00 91.31 93 ASP A CA 1
ATOM 754 C C . ASP A 1 93 ? -2.073 4.585 -4.724 1.00 91.31 93 ASP A C 1
ATOM 756 O O . ASP A 1 93 ? -2.900 4.763 -3.823 1.00 91.31 93 ASP A O 1
ATOM 760 N N . MET A 1 94 ? -1.117 3.654 -4.637 1.00 93.69 94 MET A N 1
ATOM 761 C CA . MET A 1 94 ? -0.887 2.836 -3.454 1.00 93.69 94 MET A CA 1
ATOM 762 C C . MET A 1 94 ? -0.471 3.701 -2.259 1.00 93.69 94 MET A C 1
ATOM 764 O O . MET A 1 94 ? -1.067 3.554 -1.196 1.00 93.69 94 MET A O 1
ATOM 768 N N . GLN A 1 95 ? 0.490 4.616 -2.433 1.00 95.75 95 GLN A N 1
ATOM 769 C CA . GLN A 1 95 ? 0.933 5.548 -1.385 1.00 95.75 95 GLN A CA 1
ATOM 770 C C . GLN A 1 95 ? -0.209 6.427 -0.875 1.00 95.75 95 GLN A C 1
ATOM 772 O O . GLN A 1 95 ? -0.460 6.452 0.323 1.00 95.75 95 GLN A O 1
ATOM 777 N N . HIS A 1 96 ? -0.981 7.023 -1.780 1.00 96.12 96 HIS A N 1
ATOM 778 C CA . HIS A 1 96 ? -2.138 7.840 -1.418 1.00 96.12 96 HIS A CA 1
ATOM 779 C C . HIS A 1 96 ? -3.217 7.035 -0.672 1.00 96.12 96 HIS A C 1
ATOM 781 O O . HIS A 1 96 ? -3.850 7.510 0.268 1.00 96.12 96 HIS A O 1
ATOM 787 N N . THR A 1 97 ? -3.429 5.772 -1.056 1.00 96.81 97 THR A N 1
ATOM 788 C CA . THR A 1 97 ? -4.361 4.890 -0.335 1.00 96.81 97 THR A CA 1
ATOM 789 C C . THR A 1 97 ? -3.845 4.530 1.061 1.00 96.81 97 THR A C 1
ATOM 791 O O . THR A 1 97 ? -4.646 4.376 1.985 1.00 96.81 97 THR A O 1
ATOM 794 N N . LEU A 1 98 ? -2.527 4.386 1.213 1.00 97.38 98 LEU A N 1
ATOM 795 C CA . LEU A 1 98 ? -1.873 4.135 2.494 1.00 97.38 98 LEU A CA 1
ATOM 796 C C . LEU A 1 98 ? -1.982 5.341 3.433 1.00 97.38 98 LEU A C 1
ATOM 798 O O . LEU A 1 98 ? -2.269 5.121 4.606 1.00 97.38 98 LEU A O 1
ATOM 802 N N . ASP A 1 99 ? -1.865 6.571 2.924 1.00 97.62 99 ASP A N 1
ATOM 803 C CA . ASP A 1 99 ? -2.067 7.795 3.715 1.00 97.62 99 ASP A CA 1
ATOM 804 C C . ASP A 1 99 ? -3.465 7.815 4.347 1.00 97.62 99 ASP A C 1
ATOM 806 O O . ASP A 1 99 ? -3.611 7.908 5.564 1.00 97.62 99 ASP A O 1
ATOM 810 N N . PHE A 1 100 ? -4.514 7.590 3.547 1.00 97.81 100 PHE A N 1
ATOM 811 C CA . PHE A 1 100 ? -5.877 7.533 4.083 1.00 97.81 100 PHE A CA 1
ATOM 812 C C . PHE A 1 100 ? -6.120 6.364 5.040 1.00 97.81 100 PHE A C 1
ATOM 814 O O . PHE A 1 100 ? -6.965 6.458 5.938 1.00 97.81 100 PHE A O 1
ATOM 821 N N . LEU A 1 101 ? -5.440 5.233 4.832 1.00 97.31 101 LEU A N 1
ATOM 822 C CA . LEU A 1 101 ? -5.502 4.115 5.766 1.00 97.31 101 LEU A CA 1
ATOM 823 C C . LEU A 1 101 ? -4.893 4.524 7.107 1.00 97.31 101 LEU A C 1
ATOM 825 O O . LEU A 1 101 ? -5.509 4.273 8.139 1.00 97.31 101 LEU A O 1
ATOM 829 N N . GLU A 1 102 ? -3.725 5.164 7.085 1.00 97.69 102 GLU A N 1
ATOM 830 C CA . GLU A 1 102 ? -3.035 5.641 8.279 1.00 97.69 102 GLU A CA 1
ATOM 831 C C . GLU A 1 102 ? -3.870 6.677 9.039 1.00 97.69 102 GLU A C 1
ATOM 833 O O . GLU A 1 102 ? -4.071 6.526 10.243 1.00 97.69 102 GLU A O 1
ATOM 838 N N . GLU A 1 103 ? -4.428 7.671 8.343 1.00 97.69 103 GLU A N 1
ATOM 839 C CA . GLU A 1 103 ? -5.365 8.646 8.920 1.00 97.69 103 GLU A CA 1
ATOM 840 C C . GLU A 1 103 ? -6.545 7.946 9.598 1.00 97.69 103 GLU A C 1
ATOM 842 O O . GLU A 1 103 ? -6.861 8.209 10.754 1.00 97.69 103 GLU A O 1
ATOM 847 N N . SER A 1 104 ? -7.160 6.977 8.914 1.00 97.06 104 SER A N 1
ATOM 848 C CA . SER A 1 104 ? -8.302 6.238 9.463 1.00 97.06 104 SER A CA 1
ATOM 849 C C . SER A 1 104 ? -7.945 5.433 10.715 1.00 97.06 104 SER A C 1
ATOM 851 O O . SER A 1 104 ? -8.802 5.210 11.570 1.00 97.06 104 SER A O 1
ATOM 853 N N . VAL A 1 105 ? -6.703 4.956 10.812 1.00 96.38 105 VAL A N 1
ATOM 854 C CA . VAL A 1 105 ? -6.188 4.251 11.992 1.00 96.38 105 VAL A CA 1
ATOM 855 C C . VAL A 1 105 ? -5.966 5.240 13.137 1.00 96.38 105 VAL A C 1
ATOM 857 O O . VAL A 1 105 ? -6.431 4.977 14.245 1.00 96.38 105 VAL A O 1
ATOM 860 N N . LYS A 1 106 ? -5.329 6.388 12.865 1.00 95.75 106 LYS A N 1
ATOM 861 C CA . LYS A 1 106 ? -5.082 7.464 13.842 1.00 95.75 106 LYS A CA 1
ATOM 862 C C . LYS A 1 106 ? -6.383 8.048 14.404 1.00 95.75 106 LYS A C 1
ATOM 864 O O . LYS A 1 106 ? -6.474 8.279 15.605 1.00 95.75 106 LYS A O 1
ATOM 869 N N . ASP A 1 107 ? -7.411 8.178 13.569 1.00 96.69 107 ASP A N 1
ATOM 870 C CA . ASP A 1 107 ? -8.736 8.681 13.953 1.00 96.69 107 ASP A CA 1
ATOM 871 C C . ASP A 1 107 ? -9.623 7.629 14.648 1.00 96.69 107 ASP A C 1
ATOM 873 O O . ASP A 1 107 ? -10.793 7.893 14.934 1.00 96.69 107 ASP A O 1
ATOM 877 N N . ASN A 1 108 ? -9.114 6.414 14.886 1.00 94.44 108 ASN A N 1
ATOM 878 C CA . ASN A 1 108 ? -9.873 5.291 15.440 1.00 94.44 108 ASN A CA 1
ATOM 879 C C . ASN A 1 108 ? -11.152 4.962 14.629 1.00 94.44 108 ASN A C 1
ATOM 881 O O . ASN A 1 108 ? -12.226 4.702 15.177 1.00 94.44 108 ASN A O 1
ATOM 885 N N . GLN A 1 109 ? -11.044 4.964 13.295 1.00 95.62 109 GLN A N 1
ATOM 886 C CA . GLN A 1 109 ? -12.132 4.689 12.348 1.00 95.62 109 GLN A CA 1
ATOM 887 C C . GLN A 1 109 ? -11.936 3.329 11.641 1.00 95.62 109 GLN A C 1
ATOM 889 O O . GLN A 1 109 ? -11.654 3.277 10.439 1.00 95.62 109 GLN A O 1
ATOM 894 N N . PRO A 1 110 ? -12.144 2.184 12.323 1.00 91.44 110 PRO A N 1
ATOM 895 C CA . PRO A 1 110 ? -11.808 0.858 11.790 1.00 91.44 110 PRO A CA 1
ATOM 896 C C . PRO A 1 110 ? -12.585 0.481 10.518 1.00 91.44 110 PRO A C 1
ATOM 898 O O . PRO A 1 110 ? -12.051 -0.190 9.636 1.00 91.44 110 PRO A O 1
ATOM 901 N N . LYS A 1 111 ? -13.834 0.948 10.366 1.00 94.94 111 LYS A N 1
ATOM 902 C CA . LYS A 1 111 ? -14.618 0.736 9.132 1.00 94.94 111 LYS A CA 1
ATOM 903 C C . LYS A 1 111 ? -14.010 1.473 7.934 1.00 94.94 111 LYS A C 1
ATOM 905 O O . LYS A 1 111 ? -13.952 0.911 6.841 1.00 94.94 111 LYS A O 1
ATOM 910 N N . ARG A 1 112 ? -13.539 2.707 8.143 1.00 96.81 112 ARG A N 1
ATOM 911 C CA . ARG A 1 112 ? -12.883 3.518 7.108 1.00 96.81 112 ARG A CA 1
ATOM 912 C C . ARG A 1 112 ? -11.510 2.940 6.767 1.00 96.81 112 ARG A C 1
ATOM 914 O O . ARG A 1 112 ? -11.209 2.744 5.593 1.00 96.81 112 ARG A O 1
ATOM 921 N N . ALA A 1 113 ? -10.744 2.529 7.775 1.00 96.00 113 ALA A N 1
ATOM 922 C CA . ALA A 1 113 ? -9.462 1.863 7.573 1.00 96.00 113 ALA A CA 1
ATOM 923 C C . ALA A 1 113 ? -9.616 0.555 6.774 1.00 96.00 113 ALA A C 1
ATOM 925 O O . ALA A 1 113 ? -8.867 0.313 5.827 1.00 96.00 113 ALA A O 1
ATOM 926 N N . LYS A 1 114 ? -10.652 -0.248 7.067 1.00 96.69 114 LYS A N 1
ATOM 927 C CA . LYS A 1 114 ? -10.988 -1.438 6.273 1.00 96.69 114 LYS A CA 1
ATOM 928 C C . LYS A 1 114 ? -11.285 -1.104 4.811 1.00 96.69 114 LYS A C 1
ATOM 930 O O . LYS A 1 114 ? -10.804 -1.799 3.920 1.00 96.69 114 LYS A O 1
ATOM 935 N N . TYR A 1 115 ? -12.064 -0.057 4.556 1.00 97.19 115 TYR A N 1
ATOM 936 C CA . TYR A 1 115 ? -12.367 0.384 3.196 1.00 97.19 115 TYR A CA 1
ATOM 937 C C . TYR A 1 115 ? -11.098 0.759 2.413 1.00 97.19 115 TYR A C 1
ATOM 939 O O . TYR A 1 115 ? -10.916 0.304 1.281 1.00 97.19 115 TYR A O 1
ATOM 947 N N . HIS A 1 116 ? -10.192 1.533 3.018 1.00 97.75 116 HIS A N 1
ATOM 948 C CA . HIS A 1 116 ? -8.922 1.891 2.379 1.00 97.75 116 HIS A CA 1
ATOM 949 C C . HIS A 1 116 ? -8.006 0.675 2.195 1.00 97.75 116 HIS A C 1
ATOM 951 O O . HIS A 1 116 ? -7.367 0.549 1.152 1.00 97.75 116 HIS A O 1
ATOM 957 N N . PHE A 1 117 ? -8.013 -0.285 3.123 1.00 96.88 117 PHE A N 1
ATOM 958 C CA . PHE A 1 117 ? -7.290 -1.547 2.953 1.00 96.88 117 PHE A CA 1
ATOM 959 C C . PHE A 1 117 ? -7.821 -2.385 1.778 1.00 96.88 117 PHE A C 1
ATOM 961 O O . PHE A 1 117 ? -7.041 -2.949 1.007 1.00 96.88 117 PHE A O 1
ATOM 968 N N . ASP A 1 118 ? -9.140 -2.456 1.597 1.00 95.31 118 ASP A N 1
ATOM 969 C CA . ASP A 1 118 ? -9.741 -3.171 0.468 1.00 95.31 118 ASP A CA 1
ATOM 970 C C . ASP A 1 118 ? -9.419 -2.478 -0.873 1.00 95.31 118 ASP A C 1
ATOM 972 O O . ASP A 1 118 ? -9.128 -3.157 -1.864 1.00 95.31 118 ASP A O 1
ATOM 976 N N . LYS A 1 119 ? -9.368 -1.136 -0.901 1.00 94.75 119 LYS A N 1
ATOM 977 C CA . LYS A 1 119 ? -8.853 -0.372 -2.053 1.00 94.75 119 LYS A CA 1
ATOM 978 C C . LYS A 1 119 ? -7.387 -0.683 -2.340 1.00 94.75 119 LYS A C 1
ATOM 980 O O . LYS A 1 119 ? -7.057 -0.997 -3.482 1.00 94.75 119 LYS A O 1
ATOM 985 N N . LEU A 1 120 ? -6.535 -0.662 -1.313 1.00 93.25 120 LEU A N 1
ATOM 986 C CA . LEU A 1 120 ? -5.115 -1.000 -1.416 1.00 93.25 120 LEU A CA 1
ATOM 987 C C . LEU A 1 120 ? -4.940 -2.386 -2.045 1.00 93.25 120 LEU A C 1
ATOM 989 O O . LEU A 1 120 ? -4.216 -2.548 -3.026 1.00 93.25 120 LEU A O 1
ATOM 993 N N . ARG A 1 121 ? -5.675 -3.380 -1.532 1.00 91.12 121 ARG A N 1
ATOM 994 C CA . ARG A 1 121 ? -5.674 -4.747 -2.062 1.00 91.12 121 ARG A CA 1
ATOM 995 C C . ARG A 1 121 ? -6.051 -4.790 -3.544 1.00 91.12 121 ARG A C 1
ATOM 997 O O . ARG A 1 121 ? -5.396 -5.498 -4.306 1.00 91.12 121 ARG A O 1
ATOM 1004 N N . SER A 1 122 ? -7.088 -4.058 -3.950 1.00 87.12 122 SER A N 1
ATOM 1005 C CA . SER A 1 122 ? -7.516 -3.982 -5.352 1.00 87.12 122 SER A CA 1
ATOM 1006 C C . SER A 1 122 ? -6.409 -3.422 -6.254 1.00 87.12 122 SER A C 1
ATOM 1008 O O . SER A 1 122 ? -6.080 -4.028 -7.277 1.00 87.12 122 SER A O 1
ATOM 1010 N N . THR A 1 123 ? -5.752 -2.335 -5.833 1.00 85.56 123 THR A N 1
ATOM 1011 C CA . THR A 1 123 ? -4.611 -1.738 -6.548 1.00 85.56 123 THR A CA 1
ATOM 1012 C C . THR A 1 123 ? -3.452 -2.727 -6.690 1.00 85.56 123 THR A C 1
ATOM 1014 O O . THR A 1 123 ? -2.930 -2.903 -7.794 1.00 85.56 123 THR A O 1
ATOM 1017 N N . CYS A 1 124 ? -3.091 -3.439 -5.615 1.00 85.69 124 CYS A N 1
ATOM 1018 C CA . CYS A 1 124 ? -2.044 -4.464 -5.658 1.00 85.69 124 CYS A CA 1
ATOM 1019 C C .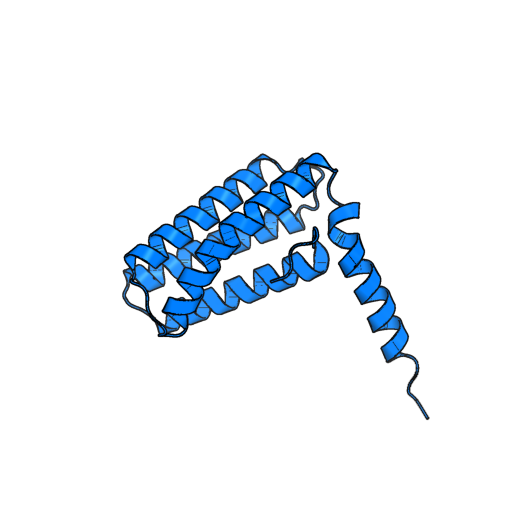 CYS A 1 124 ? -2.395 -5.608 -6.626 1.00 85.69 124 CYS A C 1
ATOM 1021 O O . CYS A 1 124 ? -1.546 -6.027 -7.412 1.00 85.69 124 CYS A O 1
ATOM 1023 N N . ILE A 1 125 ? -3.642 -6.099 -6.614 1.00 83.88 125 ILE A N 1
ATOM 1024 C CA . ILE A 1 125 ? -4.101 -7.158 -7.532 1.00 83.88 125 ILE A CA 1
ATOM 1025 C C . ILE A 1 125 ? -4.016 -6.687 -8.986 1.00 83.88 125 ILE A C 1
ATOM 1027 O O . ILE A 1 125 ? -3.468 -7.405 -9.823 1.00 83.88 125 ILE A O 1
ATOM 1031 N N . GLY A 1 126 ? -4.506 -5.480 -9.286 1.00 79.00 126 GLY A N 1
ATOM 1032 C CA . GLY A 1 126 ? -4.454 -4.912 -10.635 1.00 79.00 126 GLY A CA 1
ATOM 1033 C C . GLY A 1 126 ? -3.020 -4.719 -11.137 1.00 79.00 126 GLY A C 1
ATOM 1034 O O . GLY A 1 126 ? -2.710 -5.063 -12.279 1.00 79.00 126 GLY A O 1
ATOM 1035 N N . CYS A 1 127 ? -2.122 -4.242 -10.270 1.00 81.88 127 CYS A N 1
ATOM 1036 C CA . CYS A 1 127 ? -0.707 -4.094 -10.595 1.00 81.88 127 CYS A CA 1
ATOM 1037 C C . CYS A 1 127 ? -0.043 -5.457 -10.854 1.00 81.88 127 CYS A C 1
ATOM 1039 O O . CYS A 1 127 ? 0.598 -5.641 -11.889 1.00 81.88 127 CYS A O 1
ATOM 1041 N N . HIS A 1 128 ? -0.256 -6.454 -9.987 1.00 79.81 128 HIS A N 1
ATOM 1042 C CA . HIS A 1 128 ? 0.297 -7.795 -10.194 1.00 79.81 128 HIS A CA 1
ATOM 1043 C C . HIS A 1 128 ? -0.249 -8.471 -11.436 1.00 79.81 128 HIS A C 1
ATOM 1045 O O . HIS A 1 128 ? 0.513 -9.135 -12.125 1.00 79.81 128 HIS A O 1
ATOM 1051 N N . PHE A 1 129 ? -1.527 -8.297 -11.756 1.00 75.06 129 PHE A N 1
ATOM 1052 C CA . PHE A 1 129 ? -2.093 -8.869 -12.971 1.00 75.06 129 PHE A CA 1
ATOM 1053 C C . PHE A 1 129 ? -1.336 -8.410 -14.227 1.00 75.06 129 PHE A C 1
ATOM 1055 O O . PHE A 1 129 ? -1.122 -9.196 -15.147 1.00 75.06 129 PHE A O 1
ATOM 1062 N N . ARG A 1 130 ? -0.880 -7.153 -14.243 1.00 72.62 130 ARG A N 1
ATOM 1063 C CA . ARG A 1 130 ? -0.244 -6.529 -15.408 1.00 72.62 130 ARG A CA 1
ATOM 1064 C C . ARG A 1 130 ? 1.286 -6.600 -15.406 1.00 72.62 130 ARG A C 1
ATOM 1066 O O . ARG A 1 130 ? 1.893 -6.715 -16.468 1.00 72.62 130 ARG A O 1
ATOM 1073 N N . TYR A 1 131 ? 1.904 -6.546 -14.228 1.00 75.62 131 TYR A N 1
ATOM 1074 C CA . TYR A 1 131 ? 3.344 -6.319 -14.059 1.00 75.62 131 TYR A CA 1
ATOM 1075 C C . TYR A 1 131 ? 4.045 -7.383 -13.208 1.00 75.62 131 TYR A C 1
ATOM 1077 O O . TYR A 1 131 ? 5.175 -7.162 -12.775 1.00 75.62 131 TYR A O 1
ATOM 1085 N N . LYS A 1 132 ? 3.415 -8.542 -12.952 1.00 71.62 132 LYS A N 1
ATOM 1086 C CA . LYS A 1 132 ? 3.968 -9.576 -12.059 1.00 71.62 132 LYS A CA 1
ATOM 1087 C C . LYS A 1 132 ? 5.426 -9.906 -12.387 1.00 71.62 132 LYS A C 1
ATOM 1089 O O . LYS A 1 132 ? 5.747 -10.323 -13.499 1.00 71.62 132 LYS A O 1
ATOM 1094 N N . VAL A 1 133 ? 6.289 -9.828 -11.376 1.00 64.50 133 VAL A N 1
ATOM 1095 C CA . VAL A 1 133 ? 7.701 -10.256 -11.448 1.00 64.50 133 VAL A CA 1
ATOM 1096 C C . VAL A 1 133 ? 7.982 -11.540 -10.649 1.00 64.50 133 VAL A C 1
ATOM 1098 O O . VAL A 1 133 ? 9.111 -11.807 -10.250 1.00 64.50 133 VAL A O 1
ATOM 1101 N N . GLY A 1 134 ? 6.963 -12.386 -10.451 1.00 53.34 134 GLY A N 1
ATOM 1102 C CA . GLY A 1 134 ? 7.128 -13.728 -9.871 1.00 53.34 134 GLY A CA 1
ATOM 1103 C C . GLY A 1 134 ? 6.998 -13.829 -8.344 1.00 53.34 134 GLY A C 1
ATOM 1104 O O . GLY A 1 134 ? 7.514 -14.781 -7.766 1.00 53.34 134 GLY A O 1
ATOM 1105 N N . VAL A 1 135 ? 6.312 -12.887 -7.687 1.00 49.78 135 VAL A N 1
ATOM 1106 C CA . VAL A 1 135 ? 5.882 -13.016 -6.277 1.00 49.78 135 VAL A CA 1
ATOM 1107 C C . VAL A 1 135 ? 4.414 -13.455 -6.240 1.00 49.78 135 VAL A C 1
ATOM 1109 O O . VAL A 1 135 ? 3.584 -12.869 -6.934 1.00 49.78 135 VAL A O 1
ATOM 1112 N N . ASN A 1 136 ? 4.088 -14.499 -5.470 1.00 45.16 136 ASN A N 1
ATOM 1113 C CA . ASN A 1 136 ? 2.709 -14.947 -5.241 1.00 45.16 136 ASN A CA 1
ATOM 1114 C C . ASN A 1 136 ? 2.175 -14.327 -3.936 1.00 45.16 136 ASN A C 1
ATOM 1116 O O . ASN A 1 136 ? 2.809 -14.454 -2.882 1.00 45.16 136 ASN A O 1
ATOM 1120 N N . PHE A 1 137 ? 1.040 -13.632 -4.045 1.00 42.84 137 PHE A N 1
ATOM 1121 C CA . PHE A 1 137 ? 0.277 -13.061 -2.932 1.00 42.84 137 PHE A CA 1
ATOM 1122 C C . PHE A 1 137 ? -0.823 -14.022 -2.508 1.00 42.84 137 PHE A C 1
ATOM 1124 O O . PHE A 1 137 ? -1.462 -14.591 -3.423 1.00 42.84 137 PHE A O 1
#

Foldseek 3Di:
DDDDPVVVVVVVLVVQLVCQQVVQDDPVLLVLVVVLVVQLVVLLVQLVCVLVVNDDALVSNLVSLVSNLVSLVVSLVVRPPSGPVVLNVLSVVLNVLSVQLNVCSVVVNSVSNNVSSVVNVVSVVVNSSRNPSDDDD

Sequence (137 aa):
MSVKTVSLFLLTFFVVGCLGGRMYFDKPTRYDIKLSMLKMKKHYEIIQQWVKGKGGTPEAVTESVTRIQTESDFLLNKLPSRNPEIYQEKLRDMQHTLDFLEESVKDNQPKRAKYHFDKLRSTCIGCHFRYKVGVNF

pLDDT: mean 80.86, std 18.87, range [36.22, 97.88]